Protein AF-A0A3C2C3P2-F1 (afdb_monomer_lite)

Structure (mmCIF, N/CA/C/O backbone):
data_AF-A0A3C2C3P2-F1
#
_entry.id   AF-A0A3C2C3P2-F1
#
loop_
_atom_site.group_PDB
_atom_site.id
_atom_site.type_symbol
_atom_site.label_atom_id
_atom_site.label_alt_id
_atom_site.label_comp_id
_atom_site.label_asym_id
_atom_site.label_entity_id
_atom_site.label_seq_id
_atom_site.pdbx_PDB_ins_code
_atom_site.Cartn_x
_atom_site.Cartn_y
_atom_site.Cartn_z
_atom_site.occupancy
_atom_site.B_iso_or_equiv
_atom_site.auth_seq_id
_atom_site.auth_comp_id
_atom_site.auth_asym_id
_atom_site.auth_atom_id
_atom_site.pdbx_PDB_model_num
ATOM 1 N N . GLN A 1 1 ? -18.828 22.168 -8.914 1.00 40.66 1 GLN A N 1
ATOM 2 C CA . GLN A 1 1 ? -18.506 20.733 -8.759 1.00 40.66 1 GLN A CA 1
ATOM 3 C C . GLN A 1 1 ? -18.233 20.517 -7.277 1.00 40.66 1 GLN A C 1
ATOM 5 O O . GLN A 1 1 ? -17.395 21.256 -6.770 1.00 40.66 1 GLN A O 1
ATOM 10 N N . PRO A 1 2 ? -18.966 19.667 -6.539 1.00 50.78 2 PRO A N 1
ATOM 11 C CA . PRO A 1 2 ? -18.707 19.518 -5.114 1.00 50.78 2 PRO A CA 1
ATOM 12 C C . PRO A 1 2 ? -17.472 18.632 -4.930 1.00 50.78 2 PRO A C 1
ATOM 14 O O . PRO A 1 2 ? -17.466 17.462 -5.302 1.00 50.78 2 PRO A O 1
ATOM 17 N N . GLN A 1 3 ? -16.409 19.229 -4.404 1.00 42.75 3 GLN A N 1
ATOM 18 C CA . GLN A 1 3 ? -15.225 18.531 -3.931 1.00 42.75 3 GLN A CA 1
ATOM 19 C C . GLN A 1 3 ? -15.621 17.836 -2.626 1.00 4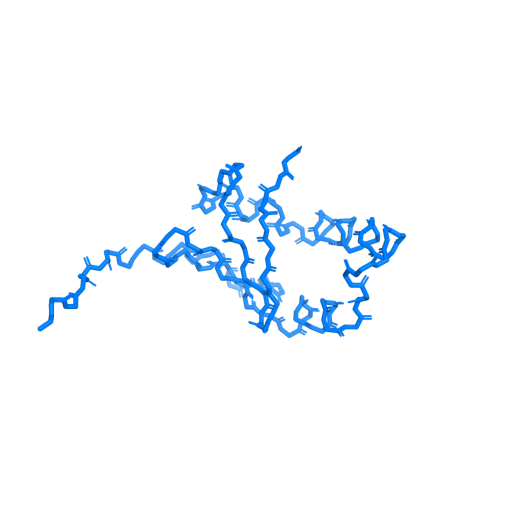2.75 3 GLN A C 1
ATOM 21 O O . GLN A 1 3 ? -15.881 18.505 -1.630 1.00 42.75 3 GLN A O 1
ATOM 26 N N . VAL A 1 4 ? -15.790 16.513 -2.678 1.00 48.34 4 VAL A N 1
ATOM 27 C CA . VAL A 1 4 ? -16.181 15.708 -1.517 1.00 48.34 4 VAL A CA 1
ATOM 28 C C . VAL A 1 4 ? -15.103 15.882 -0.449 1.00 48.34 4 VAL A C 1
ATOM 30 O O . VAL A 1 4 ? -13.924 15.663 -0.712 1.00 48.34 4 VAL A O 1
ATOM 33 N N . ASP A 1 5 ? -15.510 16.350 0.727 1.00 48.41 5 ASP A N 1
ATOM 34 C CA . ASP A 1 5 ? -14.673 16.460 1.917 1.00 48.41 5 ASP A CA 1
ATOM 35 C C . ASP A 1 5 ? -14.662 15.088 2.601 1.00 48.41 5 ASP A C 1
ATOM 37 O O . ASP A 1 5 ? -15.645 14.668 3.210 1.00 48.41 5 ASP A O 1
ATOM 41 N N . ILE A 1 6 ? -13.584 14.328 2.403 1.00 58.53 6 ILE A N 1
ATOM 42 C CA . ILE A 1 6 ? -13.396 13.022 3.038 1.00 58.53 6 ILE A CA 1
ATOM 43 C C . ILE A 1 6 ? -12.618 13.250 4.330 1.00 58.53 6 ILE A C 1
ATOM 45 O O . ILE A 1 6 ? -11.510 13.804 4.281 1.00 58.53 6 ILE A O 1
ATOM 49 N N . PRO A 1 7 ? -13.133 12.804 5.489 1.00 44.25 7 PRO A N 1
ATOM 50 C CA . PRO A 1 7 ? -12.432 12.966 6.750 1.00 44.25 7 PRO A CA 1
ATOM 51 C C . PRO A 1 7 ? -11.097 12.213 6.702 1.00 44.25 7 PRO A C 1
ATOM 53 O O . PRO A 1 7 ? -11.048 10.985 6.626 1.00 44.25 7 PRO A O 1
ATOM 56 N N . ARG A 1 8 ? -9.992 12.965 6.758 1.00 48.62 8 ARG A N 1
ATOM 57 C CA . ARG A 1 8 ? -8.623 12.435 6.830 1.00 48.62 8 ARG A CA 1
ATOM 58 C C . ARG A 1 8 ? -8.413 11.696 8.155 1.00 48.62 8 ARG A C 1
ATOM 60 O O . ARG A 1 8 ? -7.976 12.289 9.139 1.00 48.62 8 ARG A O 1
ATOM 67 N N . ARG A 1 9 ? -8.670 10.388 8.189 1.00 54.41 9 ARG A N 1
ATOM 68 C CA . ARG A 1 9 ? -8.132 9.505 9.234 1.00 54.41 9 ARG A CA 1
ATOM 69 C C . ARG A 1 9 ? -6.734 9.051 8.827 1.00 54.41 9 ARG A C 1
ATOM 71 O O . ARG A 1 9 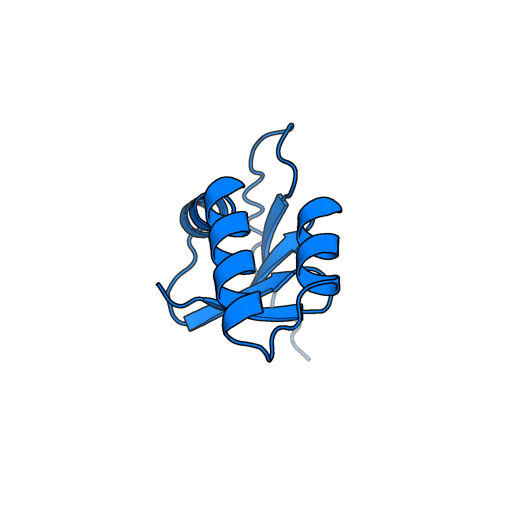? -6.561 8.097 8.080 1.00 54.41 9 ARG A O 1
ATOM 78 N N . VAL A 1 10 ? -5.727 9.768 9.319 1.00 53.78 10 VAL A N 1
ATOM 79 C CA . VAL A 1 10 ? -4.320 9.391 9.158 1.00 53.78 10 VAL A CA 1
ATOM 80 C C . VAL A 1 10 ? -3.961 8.443 10.302 1.00 53.78 10 VAL A C 1
ATOM 82 O O . VAL A 1 10 ? -3.643 8.884 11.406 1.00 53.78 10 VAL A O 1
ATOM 85 N N . THR A 1 11 ? -4.054 7.132 10.073 1.00 55.03 11 THR A N 1
ATOM 86 C CA . THR A 1 11 ? -3.574 6.134 11.041 1.00 55.03 11 THR A CA 1
ATOM 87 C C . THR A 1 11 ? -2.053 6.093 10.960 1.00 55.03 11 THR A C 1
ATOM 89 O O . THR A 1 11 ? -1.468 5.337 10.192 1.00 55.03 11 THR A O 1
ATOM 92 N N . LYS A 1 12 ? -1.393 6.971 11.717 1.00 47.50 12 LYS A N 1
ATOM 93 C CA . LYS A 1 12 ? 0.068 7.055 11.768 1.00 47.50 12 LYS A CA 1
ATOM 94 C C . LYS A 1 12 ? 0.613 5.828 12.518 1.00 47.50 12 LYS A C 1
ATOM 96 O O . LYS A 1 12 ? 0.668 5.815 13.746 1.00 47.50 12 LYS A O 1
ATOM 101 N N . VAL A 1 13 ? 0.956 4.766 11.786 1.00 53.66 13 VAL A N 1
ATOM 102 C CA . VAL A 1 13 ? 1.719 3.627 12.326 1.00 53.66 13 VAL A CA 1
ATOM 103 C C . VAL A 1 13 ? 3.112 4.140 12.729 1.00 53.66 13 VAL A C 1
ATOM 105 O O . VAL A 1 13 ? 3.701 4.959 12.032 1.00 53.66 13 VAL A O 1
ATOM 108 N N . ARG A 1 14 ? 3.574 3.736 13.916 1.00 46.94 14 ARG A N 1
ATOM 109 C CA . ARG A 1 14 ? 4.689 4.310 14.695 1.00 46.94 14 ARG A CA 1
ATOM 110 C C . ARG A 1 14 ? 6.032 4.454 13.945 1.00 46.94 14 ARG A C 1
ATOM 112 O O . ARG A 1 14 ? 6.349 3.716 13.017 1.00 46.94 14 ARG A O 1
ATOM 119 N N . GLU A 1 15 ? 6.821 5.392 14.468 1.00 46.97 15 GLU A N 1
ATOM 120 C CA . GLU A 1 15 ? 7.937 6.177 13.907 1.00 46.97 15 GLU A CA 1
ATOM 121 C C . GLU A 1 15 ? 9.228 5.444 13.454 1.00 46.97 15 GLU A C 1
ATOM 123 O O . GLU A 1 15 ? 10.237 6.101 13.231 1.00 46.97 15 GLU A O 1
ATOM 128 N N . GLU A 1 16 ? 9.220 4.122 13.234 1.00 54.19 16 GLU A N 1
ATOM 129 C CA . GLU A 1 16 ? 10.408 3.361 12.764 1.00 54.19 16 GLU A CA 1
ATOM 130 C C . GLU A 1 16 ? 10.090 2.296 11.692 1.00 54.19 16 GLU A C 1
ATOM 132 O O . GLU A 1 16 ? 10.893 1.408 11.406 1.00 54.19 16 GLU A O 1
ATOM 137 N N . SER A 1 17 ? 8.902 2.348 11.088 1.00 62.62 17 SER A N 1
ATOM 138 C CA . SER A 1 17 ? 8.486 1.338 10.106 1.00 62.62 17 SER A CA 1
ATOM 139 C C . SER A 1 17 ? 9.081 1.623 8.713 1.00 62.62 17 SER A C 1
ATOM 141 O O . SER A 1 17 ? 9.120 2.781 8.294 1.00 62.62 17 SER A O 1
ATOM 143 N N . PRO A 1 18 ? 9.499 0.600 7.936 1.00 77.69 18 PRO A N 1
ATOM 144 C CA . PRO A 1 18 ? 10.065 0.783 6.589 1.00 77.69 18 PRO A CA 1
ATOM 145 C C . PRO A 1 18 ? 9.057 1.310 5.547 1.00 77.69 18 PRO A C 1
ATOM 147 O O . PRO A 1 18 ? 9.424 1.560 4.394 1.00 77.69 18 PRO A O 1
ATOM 150 N N . PHE A 1 19 ? 7.791 1.464 5.940 1.00 86.00 19 PHE A N 1
ATOM 151 C CA . PHE A 1 19 ? 6.692 2.006 5.152 1.00 86.00 19 PHE A CA 1
ATOM 152 C C . PHE 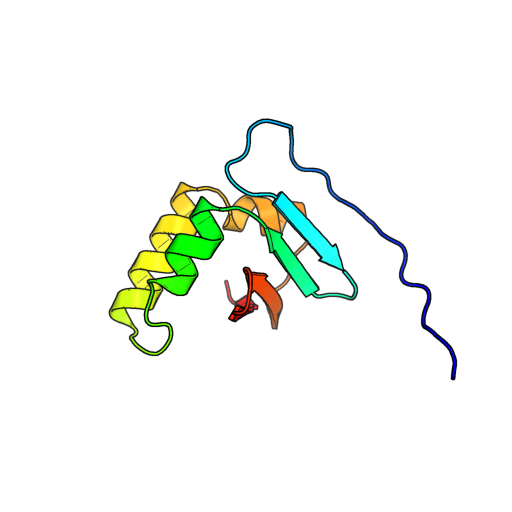A 1 19 ? 5.638 2.659 6.068 1.00 86.00 19 PHE A C 1
ATOM 154 O O . PHE A 1 19 ? 5.595 2.404 7.272 1.00 86.00 19 PHE A O 1
ATOM 161 N N . THR A 1 20 ? 4.768 3.478 5.481 1.00 86.62 20 THR A N 1
ATOM 162 C CA . THR A 1 20 ? 3.598 4.111 6.106 1.00 86.62 20 THR A CA 1
ATOM 163 C C . THR A 1 20 ? 2.345 3.716 5.331 1.00 86.62 20 THR A C 1
ATOM 165 O O . THR A 1 20 ? 2.384 3.651 4.107 1.00 86.62 20 THR A O 1
ATOM 168 N N . VAL A 1 21 ? 1.234 3.467 6.030 1.00 88.62 21 VAL A N 1
ATOM 169 C CA . VAL A 1 21 ? -0.078 3.194 5.422 1.00 88.62 21 VAL A CA 1
ATOM 170 C C . VAL A 1 21 ? -1.009 4.374 5.688 1.00 88.62 21 VAL A C 1
ATOM 172 O O . VAL A 1 21 ? -1.187 4.786 6.833 1.00 88.62 21 VAL A O 1
ATOM 175 N N . ILE A 1 22 ? -1.615 4.913 4.636 1.00 87.94 22 ILE A N 1
ATOM 176 C CA . ILE A 1 22 ? -2.527 6.055 4.662 1.00 87.94 22 ILE A CA 1
ATOM 177 C C . ILE A 1 22 ? -3.840 5.619 4.022 1.00 87.94 22 ILE A C 1
ATOM 179 O O . ILE A 1 22 ? -3.872 5.246 2.857 1.00 87.94 22 ILE A O 1
ATOM 183 N N . SER A 1 23 ? -4.943 5.701 4.762 1.00 86.69 23 SER A N 1
ATOM 184 C CA . SER A 1 23 ? -6.276 5.508 4.189 1.00 86.69 23 SER A CA 1
ATOM 185 C C . SER A 1 23 ? -6.814 6.838 3.650 1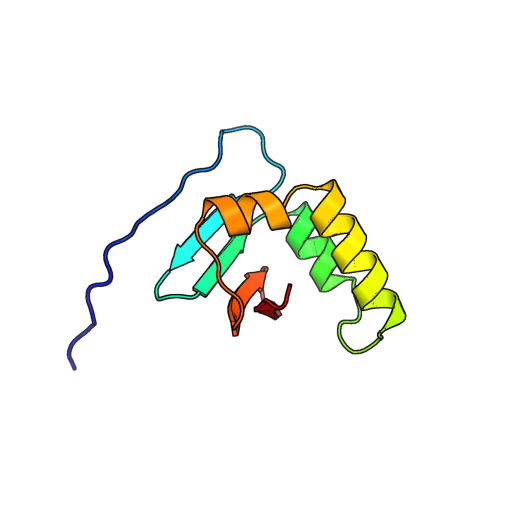.00 86.69 23 SER A C 1
ATOM 187 O O . SER A 1 23 ? -6.834 7.852 4.356 1.00 86.69 23 SER A O 1
ATOM 189 N N . ARG A 1 24 ? -7.223 6.846 2.382 1.00 83.88 24 ARG A N 1
ATOM 190 C CA . ARG A 1 24 ? -7.766 7.994 1.641 1.00 83.88 24 ARG A CA 1
ATOM 191 C C . ARG A 1 24 ? -8.910 7.494 0.773 1.00 83.88 24 ARG A C 1
ATOM 193 O O . ARG A 1 24 ? -8.664 6.700 -0.119 1.00 83.88 24 ARG A O 1
ATOM 200 N N . ASP A 1 25 ? -10.138 7.948 1.014 1.00 82.44 25 ASP A N 1
ATOM 201 C CA . ASP A 1 25 ? -11.267 7.688 0.102 1.00 82.44 25 ASP A CA 1
ATOM 202 C C . ASP A 1 25 ? -11.595 6.195 -0.141 1.00 82.44 25 ASP A C 1
ATOM 204 O O . ASP A 1 25 ? -12.123 5.835 -1.186 1.00 82.44 25 ASP A O 1
ATOM 208 N N . GLY A 1 26 ? -11.271 5.304 0.804 1.00 79.44 26 GLY A N 1
ATOM 209 C CA . GLY A 1 26 ? -11.400 3.848 0.606 1.00 79.44 26 GLY A CA 1
ATOM 210 C C . GLY A 1 26 ? -10.224 3.207 -0.148 1.00 79.44 26 GLY A C 1
ATOM 211 O O . GLY A 1 26 ? -10.253 2.019 -0.454 1.00 79.44 26 GLY A O 1
ATOM 212 N N . ILE A 1 27 ? -9.171 3.979 -0.416 1.00 87.62 27 ILE A N 1
ATOM 213 C CA . ILE A 1 27 ? -7.899 3.525 -0.975 1.00 87.62 27 ILE A CA 1
ATOM 214 C C . ILE A 1 27 ? -6.841 3.541 0.131 1.00 87.62 27 ILE A C 1
ATOM 216 O O . ILE A 1 27 ? -6.665 4.530 0.849 1.00 87.62 27 ILE A O 1
ATOM 220 N N . PHE A 1 28 ? -6.108 2.442 0.261 1.00 91.25 28 PHE A N 1
ATOM 221 C CA . PHE A 1 28 ? -5.006 2.285 1.201 1.00 91.25 28 PHE A CA 1
ATOM 222 C C . PHE A 1 28 ? -3.684 2.549 0.490 1.00 91.25 28 PHE A C 1
ATOM 224 O O . PHE A 1 28 ? -3.168 1.709 -0.240 1.00 91.25 28 PHE A O 1
ATOM 231 N N . ILE A 1 29 ? -3.134 3.737 0.697 1.00 91.19 29 ILE A N 1
ATOM 232 C CA . ILE A 1 29 ? -1.877 4.186 0.110 1.00 91.19 29 ILE A CA 1
ATOM 233 C C . ILE A 1 29 ? -0.730 3.747 1.017 1.00 91.19 29 ILE A C 1
ATOM 235 O O . ILE A 1 29 ? -0.672 4.116 2.186 1.00 91.19 29 ILE A O 1
ATOM 239 N N . VAL A 1 30 ? 0.196 2.972 0.474 1.00 90.69 30 VAL A N 1
ATOM 240 C CA . VAL A 1 30 ? 1.406 2.512 1.144 1.00 90.69 30 VAL A CA 1
ATOM 241 C C . VAL A 1 30 ? 2.595 3.267 0.566 1.00 90.6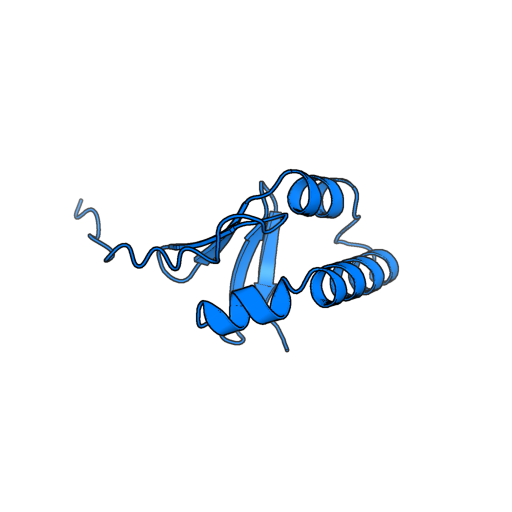9 30 VAL A C 1
ATOM 243 O O . VAL A 1 30 ? 2.921 3.133 -0.616 1.00 90.69 30 VAL A O 1
ATOM 246 N N . GLU A 1 31 ? 3.265 4.039 1.411 1.00 88.19 31 GLU A N 1
ATOM 247 C CA . GLU A 1 31 ? 4.443 4.827 1.050 1.00 88.19 31 GLU A CA 1
ATOM 248 C C . GLU A 1 31 ? 5.686 4.258 1.730 1.00 88.19 31 GLU A C 1
ATOM 250 O O . GLU A 1 31 ? 5.654 3.930 2.916 1.00 88.19 31 GLU A O 1
ATOM 255 N N . GLY A 1 32 ? 6.803 4.144 1.013 1.00 87.12 32 GLY A N 1
ATOM 256 C CA . GLY A 1 32 ? 8.048 3.665 1.601 1.00 87.12 32 GLY A CA 1
ATOM 257 C C . GLY A 1 32 ? 9.048 3.216 0.548 1.00 87.12 32 GLY A C 1
ATOM 258 O O . GLY A 1 32 ? 8.766 2.337 -0.265 1.00 87.12 32 GLY A O 1
ATOM 259 N N . LYS A 1 33 ? 10.278 3.737 0.625 1.00 86.44 33 LYS A N 1
ATOM 260 C CA . LYS A 1 33 ? 11.331 3.463 -0.371 1.00 86.44 33 LYS A CA 1
ATOM 261 C C . LYS A 1 33 ? 11.544 1.969 -0.632 1.00 86.44 33 LYS A C 1
ATOM 263 O O . LYS A 1 33 ? 11.815 1.577 -1.763 1.00 86.44 33 LYS A O 1
ATOM 268 N N . GLN A 1 34 ? 11.451 1.137 0.407 1.00 85.56 34 GLN A N 1
ATOM 269 C CA . GLN A 1 34 ? 11.666 -0.302 0.287 1.00 85.56 34 GLN A CA 1
ATOM 270 C C . GLN A 1 34 ? 10.482 -1.008 -0.383 1.00 85.56 34 GLN A C 1
ATOM 272 O O . GLN A 1 34 ? 10.693 -1.765 -1.329 1.00 85.56 34 GLN A O 1
ATOM 277 N N . VAL A 1 35 ? 9.251 -0.743 0.067 1.00 86.81 35 VAL A N 1
ATOM 278 C CA . VAL A 1 35 ? 8.046 -1.371 -0.496 1.00 86.81 35 VAL A CA 1
ATOM 279 C C . VAL A 1 35 ? 7.808 -0.915 -1.939 1.00 86.81 35 VAL A C 1
ATOM 281 O O . VAL A 1 35 ? 7.551 -1.746 -2.806 1.00 86.81 35 VAL A O 1
ATOM 284 N N . GLU A 1 36 ? 8.023 0.365 -2.242 1.00 88.69 36 GLU A N 1
ATOM 285 C CA . GLU A 1 36 ? 7.911 0.904 -3.599 1.00 88.69 36 GLU A CA 1
ATOM 286 C C . GLU A 1 36 ? 8.933 0.276 -4.549 1.00 88.69 36 GLU A C 1
ATOM 288 O O . GLU A 1 36 ? 8.585 -0.116 -5.663 1.00 88.69 36 GLU A O 1
ATOM 293 N N . LYS A 1 37 ? 10.188 0.121 -4.104 1.00 87.88 37 LYS A N 1
ATOM 294 C CA . LYS A 1 37 ? 11.234 -0.538 -4.896 1.00 87.88 37 LYS A CA 1
ATOM 295 C C . LYS A 1 37 ? 10.900 -2.005 -5.156 1.00 87.88 37 LYS A C 1
ATOM 297 O O . LYS A 1 37 ? 11.085 -2.473 -6.275 1.00 87.88 37 LYS A O 1
ATOM 302 N N . LEU A 1 38 ? 10.401 -2.720 -4.148 1.00 87.31 38 LEU A N 1
ATOM 303 C CA . LEU A 1 38 ? 10.002 -4.120 -4.286 1.00 87.31 38 LEU A CA 1
ATOM 304 C C . LEU A 1 38 ? 8.900 -4.283 -5.327 1.00 87.31 38 LEU A C 1
ATOM 306 O O . LEU A 1 38 ? 9.056 -5.093 -6.238 1.00 87.31 38 LEU A O 1
ATOM 310 N N . VAL A 1 39 ? 7.834 -3.485 -5.244 1.00 86.94 39 VAL A N 1
ATOM 311 C CA . VAL A 1 39 ? 6.743 -3.540 -6.226 1.00 86.94 39 VAL A CA 1
ATOM 312 C C . VAL A 1 39 ? 7.231 -3.118 -7.608 1.00 86.94 39 VAL A C 1
ATOM 314 O O . VAL A 1 39 ? 6.937 -3.793 -8.585 1.00 86.94 39 VAL A O 1
ATOM 317 N N . ALA A 1 40 ? 8.043 -2.063 -7.706 1.00 86.56 40 ALA A N 1
ATOM 318 C CA . ALA A 1 40 ? 8.571 -1.598 -8.986 1.00 86.56 40 ALA A CA 1
ATOM 319 C C . ALA A 1 40 ? 9.477 -2.613 -9.693 1.00 86.56 40 ALA A C 1
ATOM 321 O O . ALA A 1 40 ? 9.512 -2.624 -10.921 1.00 86.56 40 ALA A O 1
ATOM 322 N N . MET A 1 41 ? 10.196 -3.440 -8.933 1.00 85.69 41 MET A N 1
ATOM 323 C CA . MET A 1 41 ? 11.036 -4.520 -9.457 1.00 85.69 41 MET A CA 1
ATOM 324 C C . MET A 1 41 ? 10.275 -5.835 -9.662 1.00 85.69 41 MET A C 1
ATOM 326 O O . MET A 1 41 ? 10.812 -6.754 -10.279 1.00 85.69 41 MET A O 1
ATOM 330 N N . THR A 1 42 ? 9.060 -5.955 -9.128 1.00 83.56 42 THR A N 1
ATOM 331 C CA . THR A 1 42 ? 8.259 -7.175 -9.227 1.00 83.56 42 THR A CA 1
ATOM 332 C C . THR A 1 42 ? 7.390 -7.119 -10.472 1.00 83.56 42 THR A C 1
ATOM 334 O O . THR A 1 42 ? 6.614 -6.190 -10.671 1.00 83.56 42 THR A O 1
ATOM 337 N N . ASP A 1 43 ? 7.473 -8.163 -11.289 1.00 82.00 43 ASP A N 1
ATOM 338 C CA . ASP A 1 43 ? 6.526 -8.359 -12.378 1.00 82.00 43 ASP A CA 1
ATOM 339 C C . ASP A 1 43 ? 5.174 -8.830 -11.816 1.00 82.00 43 ASP A C 1
ATOM 341 O O . ASP A 1 43 ? 5.021 -9.992 -11.436 1.00 82.00 43 ASP A O 1
ATOM 345 N N . LEU A 1 44 ? 4.200 -7.919 -11.734 1.00 76.81 44 LEU A N 1
ATOM 346 C CA . LEU A 1 44 ? 2.861 -8.206 -11.204 1.00 76.81 44 LEU A CA 1
ATOM 347 C C . LEU A 1 44 ? 2.008 -9.083 -12.138 1.00 76.81 44 LEU A C 1
ATOM 349 O O . LEU A 1 44 ? 0.943 -9.533 -11.729 1.00 76.81 44 LEU A O 1
ATOM 353 N N . ASN A 1 45 ? 2.449 -9.347 -13.372 1.00 78.88 45 ASN A N 1
ATOM 354 C CA . ASN A 1 45 ? 1.753 -10.247 -14.296 1.00 78.88 45 ASN A CA 1
ATOM 355 C C . ASN A 1 45 ? 2.238 -11.698 -14.152 1.00 78.88 45 ASN A C 1
ATOM 357 O O . ASN A 1 45 ? 1.600 -12.628 -14.648 1.00 78.88 45 ASN A O 1
ATOM 361 N N . ASN A 1 46 ? 3.357 -11.916 -13.459 1.00 84.12 46 ASN A N 1
ATOM 362 C CA . ASN A 1 46 ? 3.910 -13.238 -13.221 1.00 84.12 46 ASN A CA 1
ATOM 363 C C . ASN A 1 46 ? 3.472 -13.781 -11.852 1.00 84.12 46 ASN A C 1
ATOM 365 O O . ASN A 1 46 ? 3.864 -13.270 -10.802 1.00 84.12 46 ASN A O 1
ATOM 369 N N . ARG A 1 47 ? 2.724 -14.893 -11.855 1.00 80.12 47 ARG A N 1
ATOM 370 C CA . ARG A 1 47 ? 2.239 -15.550 -10.626 1.00 80.12 47 ARG A CA 1
ATOM 371 C C . ARG A 1 47 ? 3.344 -15.905 -9.630 1.00 80.12 47 ARG A C 1
ATOM 373 O O . ARG A 1 47 ? 3.127 -15.796 -8.429 1.00 80.12 47 ARG A O 1
ATOM 380 N N . HIS A 1 48 ? 4.525 -16.299 -10.102 1.00 84.69 48 HIS A N 1
ATOM 381 C CA . HIS A 1 48 ? 5.640 -16.654 -9.221 1.00 84.69 48 HIS A CA 1
ATOM 382 C C . HIS A 1 48 ? 6.273 -15.416 -8.560 1.00 84.69 48 HIS A C 1
ATOM 384 O O . HIS A 1 48 ? 6.713 -15.462 -7.411 1.00 84.69 48 HIS A O 1
ATOM 390 N N . SER A 1 49 ? 6.298 -14.288 -9.272 1.00 83.88 49 SER A N 1
ATOM 391 C CA . SER A 1 49 ? 6.757 -13.002 -8.738 1.00 83.88 49 SER A CA 1
ATOM 392 C C . SER A 1 49 ? 5.764 -12.427 -7.723 1.00 83.88 49 SER A C 1
ATOM 394 O O . SER A 1 49 ? 6.189 -11.921 -6.685 1.00 83.88 49 SER A O 1
ATOM 396 N N . LEU A 1 50 ? 4.459 -12.572 -7.981 1.00 82.75 50 LEU A N 1
ATOM 397 C CA . LEU A 1 50 ? 3.392 -12.184 -7.053 1.00 82.75 50 LEU A CA 1
ATOM 398 C C . LEU A 1 50 ? 3.464 -12.946 -5.723 1.00 82.75 50 LEU A C 1
ATOM 400 O O . LEU A 1 50 ? 3.442 -12.313 -4.671 1.00 82.75 50 LEU A O 1
ATOM 404 N N . ASP A 1 51 ? 3.620 -14.275 -5.753 1.00 85.69 51 ASP A N 1
ATOM 405 C CA . ASP A 1 51 ? 3.761 -15.091 -4.533 1.00 85.69 51 ASP A CA 1
ATOM 406 C C . ASP A 1 51 ? 4.952 -14.628 -3.675 1.00 85.69 51 ASP A C 1
ATOM 408 O O . ASP A 1 51 ? 4.843 -14.465 -2.455 1.00 85.69 51 ASP A O 1
ATOM 412 N N . ARG A 1 52 ? 6.093 -14.332 -4.313 1.00 85.56 52 ARG A N 1
ATOM 413 C CA . ARG A 1 52 ? 7.260 -13.796 -3.603 1.00 85.56 52 ARG A CA 1
ATOM 414 C C . ARG A 1 52 ? 6.951 -12.433 -2.980 1.00 85.56 52 ARG A C 1
ATOM 416 O O . ARG A 1 52 ? 7.340 -12.197 -1.837 1.00 85.56 52 ARG A O 1
ATOM 423 N N . LEU A 1 53 ? 6.299 -11.540 -3.720 1.00 85.75 53 LEU A N 1
ATOM 424 C CA . LEU A 1 53 ? 5.951 -10.206 -3.233 1.00 85.75 53 LEU A CA 1
ATOM 425 C C . LEU A 1 53 ? 5.028 -10.284 -2.014 1.00 85.75 53 LEU A C 1
ATOM 427 O O . LEU A 1 53 ? 5.315 -9.635 -1.010 1.00 85.75 53 LEU A O 1
ATOM 431 N N . GLN A 1 54 ? 4.001 -11.136 -2.063 1.00 84.12 54 GLN A N 1
ATOM 432 C CA . GLN A 1 54 ? 3.084 -11.360 -0.945 1.00 84.12 54 GLN A CA 1
ATOM 433 C C . GLN A 1 54 ? 3.830 -11.864 0.298 1.00 84.12 54 GLN A C 1
ATOM 435 O O . GLN A 1 54 ? 3.689 -11.295 1.378 1.00 84.12 54 GLN A O 1
ATOM 440 N N . LYS A 1 55 ? 4.736 -12.840 0.144 1.00 87.62 55 LYS A N 1
ATOM 441 C CA . LYS A 1 55 ? 5.592 -13.317 1.249 1.00 87.62 55 LYS A CA 1
ATOM 442 C C . LYS A 1 55 ? 6.478 -12.219 1.837 1.00 87.62 55 LYS A C 1
ATOM 444 O O . LYS A 1 55 ? 6.753 -12.222 3.035 1.00 87.62 55 LYS A O 1
ATOM 449 N N . ILE A 1 56 ? 6.976 -11.301 1.010 1.00 87.44 56 ILE A N 1
ATOM 450 C CA . ILE A 1 56 ? 7.777 -10.169 1.490 1.00 87.44 56 ILE A CA 1
ATOM 451 C C . ILE A 1 56 ? 6.892 -9.176 2.252 1.00 87.44 56 ILE A C 1
ATOM 453 O O . ILE A 1 56 ? 7.311 -8.674 3.293 1.00 87.44 56 ILE A O 1
ATOM 457 N N . PHE A 1 57 ? 5.677 -8.915 1.772 1.00 86.31 57 PHE A N 1
ATOM 458 C CA . PHE A 1 57 ? 4.706 -8.050 2.443 1.00 86.31 57 PHE A CA 1
ATOM 459 C C . PHE A 1 57 ? 4.300 -8.588 3.813 1.00 86.31 57 PHE A C 1
ATOM 461 O O . PHE A 1 57 ? 4.312 -7.822 4.780 1.00 86.31 57 PHE A O 1
ATOM 468 N N . ASP A 1 58 ? 4.039 -9.890 3.912 1.00 85.94 58 ASP A N 1
ATOM 469 C CA . ASP A 1 58 ? 3.759 -10.567 5.178 1.00 85.94 58 ASP A CA 1
ATOM 470 C C . ASP A 1 58 ? 4.935 -10.423 6.161 1.00 85.94 58 ASP A C 1
ATOM 472 O O . ASP A 1 58 ? 4.771 -9.903 7.267 1.00 85.94 58 ASP A O 1
ATOM 476 N N . ARG A 1 59 ? 6.166 -10.732 5.721 1.00 87.12 59 ARG A N 1
ATOM 477 C CA . ARG A 1 59 ? 7.369 -10.581 6.567 1.00 87.12 59 ARG A CA 1
ATOM 478 C C . ARG A 1 59 ? 7.647 -9.145 7.002 1.00 87.12 59 ARG A C 1
ATOM 480 O O . ARG A 1 59 ? 8.178 -8.940 8.089 1.00 87.12 59 ARG A O 1
ATOM 487 N N . MET A 1 60 ? 7.342 -8.160 6.160 1.00 84.62 60 MET A N 1
ATOM 488 C CA . MET A 1 60 ? 7.472 -6.744 6.519 1.00 84.62 60 MET A CA 1
ATOM 489 C C . MET A 1 60 ? 6.355 -6.276 7.461 1.00 84.62 60 MET A C 1
ATOM 491 O O . MET A 1 60 ? 6.457 -5.186 8.019 1.00 84.62 60 MET A O 1
ATOM 495 N N . GLY A 1 61 ? 5.294 -7.066 7.641 1.00 86.62 61 GLY A N 1
ATOM 496 C CA . GLY A 1 61 ? 4.119 -6.681 8.415 1.00 86.62 61 GLY A CA 1
ATOM 497 C C . GLY A 1 61 ? 3.204 -5.699 7.684 1.00 86.62 61 GLY A C 1
ATOM 498 O O . GLY A 1 61 ? 2.397 -5.034 8.334 1.00 86.62 61 GLY A O 1
ATOM 499 N N . LEU A 1 62 ? 3.310 -5.592 6.353 1.00 86.56 62 LEU A N 1
ATOM 500 C CA . LEU A 1 62 ? 2.458 -4.705 5.558 1.00 86.56 62 LEU A CA 1
ATOM 501 C C . LEU A 1 62 ? 0.993 -5.128 5.647 1.00 86.56 62 LEU A C 1
ATOM 503 O O . LEU A 1 62 ? 0.123 -4.289 5.852 1.00 86.56 62 LEU A O 1
ATOM 507 N N . GLU A 1 63 ? 0.730 -6.429 5.562 1.00 86.25 63 GLU A N 1
ATOM 508 C CA . GLU A 1 63 ? -0.623 -6.978 5.652 1.00 86.25 63 GLU A CA 1
ATOM 509 C C . GLU A 1 63 ? -1.272 -6.640 7.002 1.00 86.25 63 GLU A C 1
ATOM 511 O O . GLU A 1 63 ? -2.376 -6.100 7.058 1.00 86.25 63 GLU A O 1
ATOM 516 N N . ARG A 1 64 ? -0.518 -6.810 8.096 1.00 86.62 64 ARG A N 1
ATOM 517 C CA . ARG A 1 64 ? -0.947 -6.429 9.451 1.00 86.62 64 ARG A CA 1
ATOM 518 C C . ARG A 1 64 ? -1.184 -4.926 9.582 1.00 86.62 64 ARG A C 1
ATOM 520 O O . ARG A 1 64 ? -2.105 -4.516 10.283 1.00 86.62 64 ARG A O 1
ATOM 527 N N . ALA A 1 65 ? -0.372 -4.097 8.927 1.00 87.06 65 ALA A N 1
ATOM 528 C CA . ALA A 1 65 ? -0.548 -2.648 8.930 1.00 87.06 65 ALA A CA 1
ATOM 529 C C . ALA A 1 65 ? -1.799 -2.214 8.149 1.00 87.06 65 ALA A C 1
ATOM 531 O O . ALA A 1 65 ? -2.520 -1.331 8.609 1.00 87.06 65 ALA A O 1
ATOM 532 N N . LEU A 1 66 ? -2.091 -2.855 7.013 1.00 87.25 66 LEU A N 1
ATOM 533 C CA . LEU A 1 66 ? -3.320 -2.630 6.248 1.00 87.25 66 LEU A CA 1
ATOM 534 C C . LEU A 1 66 ? -4.554 -3.072 7.050 1.00 87.25 66 LEU A C 1
ATOM 536 O O . LEU A 1 66 ? -5.520 -2.318 7.155 1.00 87.25 66 LEU A O 1
ATOM 540 N N . GLN A 1 67 ? -4.497 -4.237 7.702 1.00 87.69 67 GLN A N 1
ATOM 541 C CA . GLN A 1 67 ? -5.548 -4.709 8.614 1.00 87.69 67 GLN A CA 1
ATOM 542 C C . GLN A 1 67 ? -5.760 -3.748 9.790 1.00 87.69 67 GLN A C 1
ATOM 544 O O . GLN A 1 67 ? -6.895 -3.397 10.103 1.00 87.69 67 GLN A O 1
ATOM 549 N N . ALA A 1 68 ? -4.682 -3.253 10.406 1.00 85.69 68 ALA A N 1
ATOM 550 C CA . ALA A 1 68 ? -4.759 -2.251 11.472 1.00 85.69 68 ALA A CA 1
ATOM 551 C C . ALA A 1 68 ? -5.317 -0.903 10.982 1.00 85.69 68 ALA A C 1
ATOM 553 O O . ALA A 1 68 ? -5.949 -0.179 11.752 1.00 85.69 68 ALA A O 1
ATOM 554 N N . ALA A 1 69 ? -5.109 -0.568 9.706 1.00 85.38 69 ALA A N 1
ATOM 555 C CA . ALA A 1 69 ? -5.730 0.583 9.059 1.00 85.38 69 ALA A CA 1
ATOM 556 C C . ALA A 1 69 ? -7.216 0.349 8.720 1.00 85.38 69 ALA A C 1
ATOM 558 O O . ALA A 1 69 ? -7.924 1.313 8.430 1.00 85.38 69 ALA A O 1
ATOM 559 N N . GLY A 1 70 ? -7.697 -0.896 8.803 1.00 87.62 70 GLY A N 1
ATOM 560 C CA . GLY A 1 70 ? -9.089 -1.275 8.581 1.00 87.62 70 GLY A CA 1
ATOM 561 C C . GLY A 1 70 ? -9.409 -1.712 7.154 1.00 87.62 70 GLY A C 1
ATOM 562 O O . GLY A 1 70 ? -10.562 -1.562 6.749 1.00 87.62 70 GLY A O 1
ATOM 563 N N . ILE A 1 71 ? -8.421 -2.213 6.401 1.00 89.31 71 ILE A N 1
ATOM 564 C CA . ILE A 1 71 ? -8.652 -2.753 5.055 1.00 89.31 71 ILE A CA 1
ATOM 565 C C . ILE A 1 71 ? -9.627 -3.929 5.080 1.00 89.31 71 ILE A C 1
ATOM 567 O O . ILE A 1 71 ? -9.634 -4.730 6.020 1.00 89.31 71 ILE A O 1
ATOM 571 N N . LYS A 1 72 ? -10.423 -4.048 4.024 1.00 87.38 72 LYS A N 1
ATOM 572 C CA . LYS A 1 72 ? -11.332 -5.163 3.777 1.00 87.38 72 LYS A CA 1
ATOM 573 C C . LYS A 1 72 ? -11.047 -5.797 2.424 1.00 87.38 72 LYS A C 1
ATOM 575 O O . LYS A 1 72 ? -10.440 -5.196 1.541 1.00 87.38 72 LYS A O 1
ATOM 580 N N . GLU A 1 73 ? -11.505 -7.031 2.262 1.00 88.00 73 GLU A N 1
ATOM 581 C CA . GLU A 1 73 ? -11.496 -7.690 0.959 1.00 88.00 73 GLU A CA 1
ATOM 582 C C . GLU A 1 73 ? -12.263 -6.850 -0.067 1.00 88.00 73 GLU A C 1
ATOM 584 O O . GLU A 1 73 ? -13.365 -6.367 0.205 1.00 88.00 73 GLU A O 1
ATOM 589 N N . GLY A 1 74 ? -11.664 -6.661 -1.240 1.00 86.81 74 GLY A N 1
ATOM 590 C CA . GLY A 1 74 ? -12.199 -5.792 -2.286 1.00 86.81 74 GLY A CA 1
ATOM 591 C C . GLY A 1 74 ? -11.730 -4.335 -2.215 1.00 86.81 74 GLY A C 1
ATOM 592 O O . GLY A 1 74 ? -11.919 -3.609 -3.193 1.00 86.81 74 GLY A O 1
ATOM 593 N N . ASP A 1 75 ? -11.076 -3.902 -1.132 1.00 89.94 75 ASP A N 1
ATOM 594 C CA . ASP A 1 75 ? -10.501 -2.556 -1.059 1.00 89.94 75 ASP A CA 1
ATOM 595 C C . ASP A 1 75 ? -9.258 -2.424 -1.947 1.00 89.94 75 ASP A C 1
ATOM 597 O O . ASP A 1 75 ? -8.550 -3.391 -2.250 1.00 89.94 75 ASP A O 1
ATOM 601 N N . THR A 1 76 ? -8.973 -1.193 -2.368 1.00 90.56 76 THR A N 1
ATOM 602 C CA . THR A 1 76 ? -7.819 -0.903 -3.225 1.00 90.56 76 THR A CA 1
ATOM 603 C C . THR A 1 76 ? -6.610 -0.527 -2.386 1.00 90.56 76 THR A C 1
ATOM 605 O O . THR A 1 76 ? -6.670 0.384 -1.562 1.00 90.56 76 THR A O 1
ATOM 608 N N . VAL A 1 77 ? -5.486 -1.186 -2.645 1.00 90.38 77 VAL A N 1
ATOM 609 C CA . VAL A 1 77 ? -4.173 -0.834 -2.108 1.00 90.38 77 VAL A CA 1
ATOM 610 C C . VAL A 1 77 ? -3.359 -0.178 -3.209 1.00 90.38 77 VAL A C 1
ATOM 612 O O . VAL A 1 77 ? -3.216 -0.722 -4.303 1.00 90.38 77 VAL A O 1
ATOM 615 N N . GLN A 1 78 ? -2.790 0.981 -2.910 1.00 90.19 78 GLN A N 1
ATOM 616 C CA . GLN A 1 78 ? -1.879 1.694 -3.789 1.00 90.19 78 GLN A CA 1
ATOM 617 C C . GLN A 1 78 ? -0.470 1.664 -3.204 1.00 90.19 78 GLN A C 1
ATOM 619 O O . GLN A 1 78 ? -0.267 2.067 -2.067 1.00 90.19 78 GLN A O 1
ATOM 624 N N . VAL A 1 79 ? 0.518 1.247 -3.991 1.00 89.56 79 VAL A N 1
ATOM 625 C CA . VAL A 1 79 ? 1.937 1.280 -3.617 1.00 89.56 79 VAL A CA 1
ATOM 626 C C . VAL A 1 79 ? 2.714 2.009 -4.708 1.00 89.56 79 VAL A C 1
ATOM 628 O O . VAL A 1 79 ? 2.907 1.493 -5.815 1.00 89.56 79 VAL A O 1
ATOM 631 N N . GLY A 1 80 ? 3.141 3.238 -4.417 1.00 86.12 80 GLY A N 1
ATOM 632 C CA . GLY A 1 80 ? 3.730 4.129 -5.417 1.00 86.12 80 GLY A CA 1
ATOM 633 C C . GLY A 1 80 ? 2.791 4.328 -6.617 1.00 86.12 80 GLY A C 1
ATOM 634 O O . GLY A 1 80 ? 1.691 4.868 -6.479 1.00 86.12 80 GLY A O 1
ATOM 635 N N . LYS A 1 81 ? 3.222 3.868 -7.801 1.00 85.69 81 LYS A N 1
ATOM 636 C CA . LYS A 1 81 ? 2.453 3.935 -9.062 1.00 85.69 81 LYS A CA 1
ATOM 637 C C . LYS A 1 81 ? 1.580 2.707 -9.350 1.00 85.69 81 LYS A C 1
ATOM 639 O O . LYS A 1 81 ? 0.881 2.694 -10.359 1.00 85.69 81 LYS A O 1
ATOM 644 N N . TYR A 1 82 ? 1.661 1.669 -8.523 1.00 86.12 82 TYR A N 1
ATOM 645 C CA . TYR A 1 82 ? 0.928 0.421 -8.720 1.00 86.12 82 TYR A CA 1
ATOM 646 C C . TYR A 1 82 ? -0.284 0.369 -7.797 1.00 86.12 82 TYR A C 1
ATOM 648 O O . TYR A 1 82 ? -0.231 0.859 -6.671 1.00 86.12 82 TYR A O 1
ATOM 656 N N . GLN A 1 83 ? -1.368 -0.232 -8.275 1.00 87.75 83 GLN A N 1
ATOM 657 C CA . GLN A 1 83 ? -2.598 -0.421 -7.516 1.00 87.75 83 GLN A CA 1
ATOM 658 C C . GLN A 1 83 ? -3.064 -1.861 -7.684 1.00 87.75 83 GLN A C 1
ATOM 660 O O . GLN A 1 83 ? -2.962 -2.421 -8.778 1.00 87.75 83 GLN A O 1
ATOM 665 N N . PHE A 1 84 ? -3.553 -2.459 -6.608 1.00 85.88 84 PHE A N 1
ATOM 666 C CA . PHE A 1 84 ? -4.131 -3.794 -6.622 1.00 85.88 84 PHE A CA 1
ATOM 667 C C . PHE A 1 84 ? -5.279 -3.880 -5.626 1.00 85.88 84 PHE A C 1
ATOM 669 O O . PHE A 1 84 ? -5.349 -3.124 -4.660 1.00 85.88 84 PHE A O 1
ATOM 676 N N . THR A 1 85 ? -6.186 -4.814 -5.870 1.00 86.81 85 THR A N 1
ATOM 677 C CA . THR A 1 85 ? -7.273 -5.110 -4.943 1.00 86.81 85 THR A CA 1
ATOM 678 C C . THR A 1 85 ? -6.785 -6.091 -3.886 1.00 86.81 85 THR A C 1
ATOM 680 O O . THR A 1 85 ? -6.101 -7.065 -4.207 1.00 86.81 85 THR A O 1
ATOM 683 N N . PHE A 1 86 ? -7.118 -5.824 -2.628 1.00 85.81 86 PHE A N 1
ATOM 684 C CA . PHE A 1 86 ? -6.810 -6.712 -1.519 1.00 85.81 86 PHE A CA 1
ATOM 685 C C . PHE A 1 86 ? -7.775 -7.903 -1.499 1.00 85.81 86 PHE A C 1
ATOM 687 O O . PHE A 1 86 ? -8.993 -7.721 -1.485 1.00 85.81 86 PHE A O 1
ATOM 694 N N . TYR A 1 87 ? -7.216 -9.111 -1.479 1.00 79.38 87 TYR A N 1
ATOM 695 C CA . TYR A 1 87 ? -7.930 -10.377 -1.309 1.00 79.38 87 TYR A CA 1
ATOM 696 C C . TYR A 1 87 ? -7.187 -11.186 -0.240 1.00 79.38 87 TYR A C 1
ATOM 698 O O . TYR A 1 87 ? -5.953 -11.231 -0.292 1.00 79.38 87 TYR A O 1
ATOM 706 N N . GLN A 1 88 ? -7.913 -11.746 0.734 1.00 65.31 88 GLN A N 1
ATOM 707 C CA . GLN A 1 88 ? -7.333 -12.475 1.871 1.00 65.31 88 GLN A CA 1
ATOM 708 C C . GLN A 1 88 ? -7.260 -13.989 1.628 1.00 65.31 88 GLN A C 1
ATOM 710 O O . GLN A 1 88 ? -7.973 -14.496 0.734 1.00 65.31 88 GLN A O 1
#

Radius of gyration: 13.4 Å; chains: 1; bounding box: 30×37×29 Å

Secondary structure (DSSP, 8-state):
--------------TT-SSEEEEETTEEEEE-HHHHHHHHHS-TT-HHHHHHHHH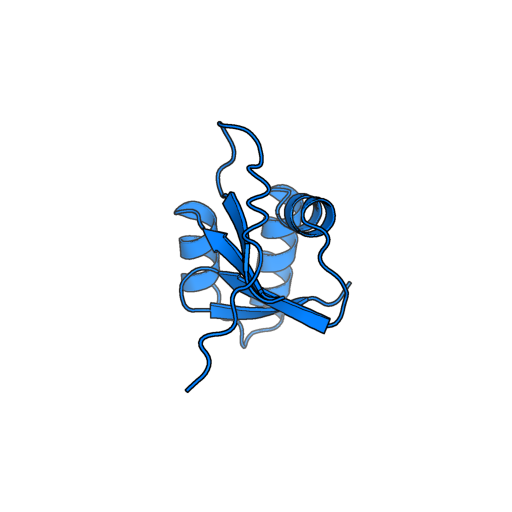HHHHHTHHHHHHHHT--TT-EEEETTEEEE---

Foldseek 3Di:
DDPDDDPFPQPADDDPAQWGWGDDPLETEIEHPVLLVLVVPADPVDPVSVVVNVVVCVVSCVVVNCVVVPHDQQTWYHYPPDIDGDDD

pLDDT: mean 78.97, std 14.59, range [40.66, 91.25]

Sequence (88 aa):
QPQVDIPRRVTKVREESPFTVISRDGIFIVEGKQVEKLVAMTDLNNRHSLDRLQKIFDRMGLERALQAAGIKEGDTVQVGKYQFTFYQ